Protein AF-A0A533RKU9-F1 (afdb_monomer_lite)

Foldseek 3Di:
DVVQCVQQVVQLDAPRPGDRHPDPDDDDDDDDDDPVDDDDDDDDDHPPDDDDDDDDD

Secondary structure (DSSP, 8-state):
-HHHHHHHHT---GGGS-SS-S-S----------TT----------TT---------

pLDDT: mean 94.31, std 4.5, range [69.38, 97.75]

Radius of gyration: 15.72 Å; chains: 1; bounding box: 21×37×43 Å

Sequence (57 aa):
AELLAAVNALGIGPAGMGGRTTALAVHVETAPCHIAALPVAVALGCCAMRSAVVDVA

Structure (mmCIF, N/CA/C/O backbone):
data_AF-A0A533RKU9-F1
#
_entry.id   AF-A0A533RKU9-F1
#
loop_
_atom_site.group_PDB
_atom_site.id
_atom_site.type_symbol
_atom_site.label_atom_id
_atom_site.label_alt_id
_atom_site.label_comp_id
_atom_site.label_asym_id
_atom_site.label_entity_id
_atom_site.label_seq_id
_atom_site.pdbx_PDB_ins_code
_atom_site.Cartn_x
_atom_site.Cartn_y
_atom_site.Cartn_z
_atom_site.occupancy
_atom_site.B_iso_or_equiv
_atom_site.auth_seq_id
_atom_site.auth_comp_id
_atom_site.auth_asym_id
_atom_site.auth_atom_id
_atom_site.pdbx_PDB_model_num
ATOM 1 N N . ALA A 1 1 ? -11.276 -5.160 0.779 1.00 69.38 1 ALA A N 1
ATOM 2 C CA . ALA A 1 1 ? -12.092 -3.923 0.777 1.00 69.38 1 ALA A CA 1
ATOM 3 C C . ALA A 1 1 ? -11.857 -3.069 2.026 1.00 69.38 1 ALA A C 1
ATOM 5 O O . ALA A 1 1 ? -11.667 -1.871 1.877 1.00 69.38 1 ALA A O 1
ATOM 6 N N . GLU A 1 2 ? -11.805 -3.662 3.225 1.00 93.31 2 GLU A N 1
ATOM 7 C CA . GLU A 1 2 ? -11.595 -2.940 4.495 1.00 93.31 2 GLU A CA 1
ATOM 8 C C . GLU A 1 2 ? -10.355 -2.027 4.497 1.00 93.31 2 GLU A C 1
ATOM 10 O O . GLU A 1 2 ? -10.480 -0.831 4.739 1.00 93.31 2 GLU A O 1
ATOM 15 N N . LEU A 1 3 ? -9.181 -2.547 4.116 1.00 95.44 3 LEU A N 1
ATOM 16 C CA . LEU A 1 3 ? -7.948 -1.747 4.071 1.00 95.44 3 LEU A CA 1
ATOM 17 C C . LEU A 1 3 ? -8.005 -0.591 3.067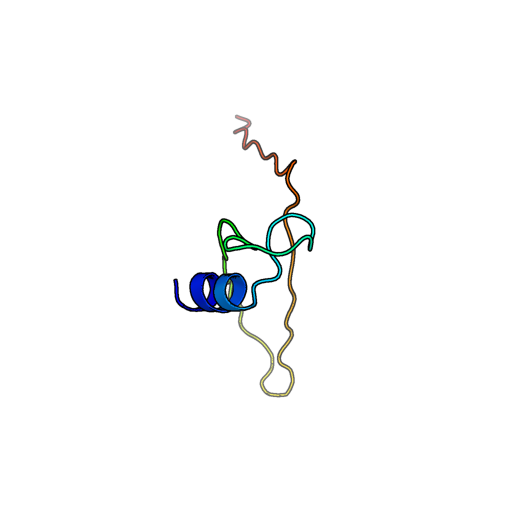 1.00 95.44 3 LEU A C 1
ATOM 19 O O . LEU A 1 3 ? -7.522 0.494 3.361 1.00 95.44 3 LEU A O 1
ATOM 23 N N . LEU A 1 4 ? -8.623 -0.786 1.897 1.00 96.81 4 LEU A N 1
ATOM 24 C CA . LEU A 1 4 ? -8.788 0.287 0.911 1.00 96.81 4 LEU A CA 1
ATOM 25 C C . LEU A 1 4 ? -9.656 1.424 1.473 1.00 96.81 4 LEU A C 1
ATOM 27 O O . LEU A 1 4 ? -9.322 2.596 1.305 1.00 96.81 4 LEU A O 1
ATOM 31 N N . ALA A 1 5 ? -10.750 1.080 2.160 1.00 97.25 5 ALA A N 1
ATOM 32 C CA . ALA A 1 5 ? -11.607 2.060 2.816 1.00 97.25 5 ALA A CA 1
ATOM 33 C C . ALA A 1 5 ? -10.861 2.786 3.946 1.00 97.25 5 ALA A C 1
ATOM 35 O O . ALA A 1 5 ? -10.915 4.012 4.010 1.00 97.25 5 ALA A O 1
ATOM 36 N N . ALA A 1 6 ? -10.111 2.052 4.774 1.00 97.31 6 ALA A N 1
ATOM 37 C CA . ALA A 1 6 ? -9.308 2.622 5.852 1.00 97.31 6 ALA A CA 1
ATOM 38 C C . ALA A 1 6 ? -8.239 3.595 5.327 1.00 97.31 6 ALA A C 1
ATOM 40 O O . ALA A 1 6 ? -8.129 4.713 5.822 1.00 97.31 6 ALA A O 1
ATOM 41 N N . VAL A 1 7 ? -7.502 3.217 4.277 1.00 95.94 7 VAL A N 1
ATOM 42 C CA . VAL A 1 7 ? -6.485 4.075 3.645 1.00 95.94 7 VAL A CA 1
ATOM 43 C C . VAL A 1 7 ? -7.104 5.348 3.062 1.00 95.94 7 VAL A C 1
ATOM 45 O O . VAL A 1 7 ? -6.552 6.438 3.217 1.00 95.94 7 VAL A O 1
ATOM 48 N N . ASN A 1 8 ? -8.262 5.241 2.410 1.00 97.00 8 ASN A N 1
ATOM 49 C CA . ASN A 1 8 ? -8.950 6.406 1.850 1.00 97.00 8 ASN A CA 1
ATOM 50 C C . ASN A 1 8 ? -9.577 7.302 2.934 1.00 97.00 8 ASN A C 1
ATOM 52 O O . ASN A 1 8 ? -9.635 8.518 2.757 1.00 97.00 8 ASN A O 1
ATOM 56 N N . ALA A 1 9 ? -9.965 6.740 4.082 1.00 97.50 9 ALA A N 1
ATOM 57 C CA . ALA A 1 9 ? -10.475 7.498 5.224 1.00 97.50 9 ALA A CA 1
ATOM 58 C C . ALA A 1 9 ? -9.413 8.383 5.905 1.00 97.50 9 ALA A C 1
ATOM 60 O O . ALA A 1 9 ? -9.778 9.327 6.599 1.00 97.50 9 ALA A O 1
ATOM 61 N N . LEU A 1 10 ? -8.115 8.140 5.673 1.00 96.56 10 LEU A N 1
ATOM 62 C CA . LEU A 1 10 ? -7.031 8.991 6.186 1.00 96.56 10 LEU A CA 1
ATOM 63 C C . LEU A 1 10 ? -7.054 10.418 5.610 1.00 96.56 10 LEU A C 1
ATOM 65 O O . LEU A 1 10 ? -6.395 11.300 6.151 1.00 96.56 10 LEU A O 1
ATOM 69 N N . GLY A 1 11 ? -7.763 10.655 4.500 1.00 96.06 11 GLY A N 1
ATOM 70 C CA . GLY A 1 11 ? -7.920 11.993 3.917 1.00 96.06 11 GLY A CA 1
ATOM 71 C C . GLY A 1 11 ? -6.668 12.564 3.239 1.00 96.06 11 GLY A C 1
ATOM 72 O O . GLY A 1 11 ? -6.671 13.729 2.853 1.00 96.06 11 GLY A O 1
ATOM 73 N N . ILE A 1 12 ? -5.612 11.755 3.078 1.00 96.44 12 ILE A N 1
ATOM 74 C CA . ILE A 1 12 ? -4.328 12.145 2.467 1.00 96.44 12 ILE A CA 1
ATOM 75 C C . ILE A 1 12 ? -4.515 12.563 1.004 1.00 96.44 12 ILE A C 1
ATOM 77 O O . ILE A 1 12 ? -3.930 13.550 0.565 1.00 96.44 12 ILE A O 1
ATOM 81 N N . GLY A 1 13 ? -5.338 11.824 0.255 1.00 94.94 13 GLY A N 1
ATOM 82 C CA . GLY A 1 13 ? -5.681 12.127 -1.130 1.00 94.94 13 GLY A CA 1
ATOM 83 C C . GLY A 1 13 ? -4.520 12.016 -2.132 1.00 94.94 13 GLY A C 1
ATOM 84 O O . GLY A 1 13 ? -3.413 11.585 -1.791 1.00 94.94 13 GLY A O 1
ATOM 85 N N . PRO A 1 14 ? -4.765 12.372 -3.404 1.00 94.56 14 PRO A N 1
ATOM 86 C CA . PRO A 1 14 ? -3.787 12.219 -4.476 1.00 94.56 14 PRO A CA 1
ATOM 87 C C . PRO A 1 14 ? -2.538 13.069 -4.228 1.00 94.56 14 PRO A C 1
ATOM 89 O O . PRO A 1 14 ? -2.639 14.258 -3.932 1.00 94.56 14 PRO A O 1
ATOM 92 N N . ALA A 1 15 ? -1.357 12.458 -4.363 1.00 91.50 15 ALA A N 1
ATOM 93 C CA . ALA A 1 15 ? -0.061 13.107 -4.131 1.00 91.50 15 ALA A CA 1
ATOM 94 C C . ALA A 1 15 ? 0.090 13.790 -2.749 1.00 91.50 15 ALA A C 1
ATOM 96 O O . ALA A 1 15 ? 0.961 14.639 -2.581 1.00 91.50 15 ALA A O 1
ATOM 97 N N . GLY A 1 16 ? -0.739 13.430 -1.760 1.00 91.81 16 GLY A N 1
ATOM 98 C CA . GLY A 1 16 ? -0.705 14.028 -0.423 1.00 91.81 16 GLY A CA 1
ATOM 99 C C . GLY A 1 16 ? -1.328 15.422 -0.319 1.00 91.81 16 GLY A C 1
ATOM 100 O O . GLY A 1 16 ? -1.113 16.103 0.679 1.00 91.81 16 GLY A O 1
ATOM 101 N N . MET A 1 17 ? -2.090 15.866 -1.322 1.00 95.38 17 MET A N 1
ATOM 102 C CA . MET A 1 17 ? -2.697 17.208 -1.349 1.00 95.38 17 MET A CA 1
ATOM 103 C C . MET A 1 17 ? -4.074 17.285 -0.669 1.00 95.38 17 MET A C 1
ATOM 105 O O . MET A 1 17 ? -4.794 18.271 -0.819 1.00 95.38 17 MET A O 1
ATOM 109 N N . GLY A 1 18 ? -4.457 16.247 0.069 1.00 93.00 18 GLY A N 1
ATOM 110 C CA . GLY A 1 18 ? -5.787 16.098 0.639 1.00 93.00 18 GLY A CA 1
ATOM 111 C C . GLY A 1 18 ? -6.798 15.520 -0.353 1.00 93.00 18 GLY A C 1
ATOM 112 O O . GLY A 1 18 ? -6.606 15.523 -1.571 1.00 93.00 18 GLY A O 1
ATOM 113 N N . GLY A 1 19 ? -7.902 14.989 0.170 1.00 94.44 19 GLY A N 1
ATOM 114 C CA . GLY A 1 19 ? -9.038 14.532 -0.632 1.00 94.44 19 GLY A CA 1
ATOM 115 C C . GLY A 1 19 ? -9.559 13.156 -0.230 1.00 94.44 19 GLY A C 1
ATOM 116 O O . GLY A 1 19 ? -9.232 12.626 0.825 1.00 94.44 19 GLY A O 1
ATOM 117 N N . ARG A 1 20 ? -10.417 12.583 -1.080 1.00 94.88 20 ARG A N 1
ATOM 118 C CA . ARG A 1 20 ? -11.166 11.351 -0.768 1.00 94.88 20 ARG A CA 1
ATOM 119 C C . ARG A 1 20 ? -10.468 10.057 -1.182 1.00 94.88 20 ARG A C 1
ATOM 121 O O . ARG A 1 20 ? -10.802 9.004 -0.652 1.00 94.88 20 ARG A O 1
ATOM 128 N N . THR A 1 21 ? -9.555 10.123 -2.149 1.00 94.62 21 THR A N 1
ATOM 129 C CA . THR A 1 21 ? -8.990 8.932 -2.794 1.00 94.62 21 THR A CA 1
ATOM 130 C C . THR A 1 21 ? -7.471 8.978 -2.729 1.00 94.62 21 THR A C 1
ATOM 132 O O . THR A 1 21 ? -6.827 9.632 -3.545 1.00 94.62 21 THR A O 1
ATOM 135 N N . THR A 1 22 ? -6.913 8.291 -1.738 1.00 95.69 22 THR A N 1
ATOM 136 C CA . THR A 1 22 ? -5.470 8.087 -1.554 1.00 95.69 22 THR A CA 1
ATOM 137 C C . THR A 1 22 ? -4.985 6.882 -2.366 1.00 95.69 22 THR A C 1
ATOM 139 O O . THR A 1 22 ? -3.942 6.945 -3.008 1.00 95.69 22 THR A O 1
ATOM 142 N N . ALA A 1 23 ? -5.750 5.787 -2.366 1.00 95.81 23 ALA A N 1
ATOM 143 C CA . ALA A 1 23 ? -5.429 4.545 -3.060 1.00 95.81 23 ALA A CA 1
ATOM 144 C C . ALA A 1 23 ? -6.585 4.105 -3.967 1.00 95.81 23 ALA A C 1
ATOM 146 O O . ALA A 1 23 ? -7.760 4.262 -3.623 1.00 95.81 23 ALA A O 1
ATOM 147 N N . LEU A 1 24 ? -6.237 3.530 -5.121 1.00 95.12 24 LEU A N 1
ATOM 148 C CA . LEU A 1 24 ? -7.196 2.958 -6.073 1.00 95.12 24 LEU A CA 1
ATOM 149 C C . LEU A 1 24 ? -7.517 1.494 -5.750 1.00 95.12 24 LEU A C 1
ATOM 151 O O . LEU A 1 24 ? -8.656 1.062 -5.893 1.00 95.12 24 LEU A O 1
ATOM 155 N N . ALA A 1 25 ? -6.517 0.745 -5.287 1.00 94.69 25 ALA A N 1
ATOM 156 C CA . ALA A 1 25 ? -6.641 -0.646 -4.881 1.00 94.69 25 ALA A CA 1
ATOM 157 C C . ALA A 1 25 ? -5.615 -0.965 -3.785 1.00 94.69 25 ALA A C 1
ATOM 159 O O . ALA A 1 25 ? -4.587 -0.297 -3.670 1.00 94.69 25 ALA A O 1
ATOM 160 N N . VAL A 1 26 ? -5.906 -1.993 -2.988 1.00 96.00 26 VAL A N 1
ATOM 161 C CA . VAL A 1 26 ? -4.977 -2.571 -2.011 1.00 96.00 26 VAL A CA 1
ATOM 162 C C . VAL A 1 26 ? -5.031 -4.083 -2.177 1.00 96.00 26 VAL A C 1
ATOM 164 O O . VAL A 1 26 ? -6.109 -4.672 -2.071 1.00 96.00 26 VAL A O 1
ATOM 167 N N . HIS A 1 27 ? -3.872 -4.685 -2.424 1.00 94.75 27 HIS A N 1
ATOM 168 C CA . HIS A 1 27 ? -3.688 -6.129 -2.527 1.00 94.75 27 HIS A CA 1
ATOM 169 C C . HIS A 1 27 ? -2.842 -6.593 -1.344 1.00 94.75 27 HIS A C 1
ATOM 171 O O . HIS A 1 27 ? -1.868 -5.930 -0.987 1.00 94.75 27 HIS A O 1
ATOM 177 N N . VAL A 1 28 ? -3.244 -7.696 -0.717 1.00 95.25 28 VAL A N 1
ATOM 178 C CA . VAL A 1 28 ? -2.545 -8.274 0.432 1.00 95.25 28 VAL A CA 1
ATOM 179 C C . VAL A 1 28 ? -2.205 -9.707 0.084 1.00 95.25 28 VAL A C 1
ATOM 181 O O . VAL A 1 28 ? -3.101 -10.531 -0.071 1.00 95.25 28 VAL A O 1
ATOM 184 N N . GLU A 1 29 ? -0.911 -9.975 -0.009 1.00 95.06 29 GLU A N 1
ATOM 185 C CA . GLU A 1 29 ? -0.376 -11.317 -0.186 1.00 95.06 29 GLU A CA 1
ATOM 186 C C . GLU A 1 29 ? 0.150 -11.814 1.157 1.00 95.06 29 GLU A C 1
ATOM 188 O O . GLU A 1 29 ? 0.830 -11.086 1.885 1.00 95.06 29 GLU A O 1
ATOM 193 N N . THR A 1 30 ? -0.172 -13.057 1.494 1.00 95.75 30 THR A N 1
ATOM 194 C CA . THR A 1 30 ? 0.256 -13.686 2.745 1.00 95.75 30 THR A CA 1
ATOM 195 C C . THR A 1 30 ? 1.120 -14.894 2.445 1.00 95.75 30 THR A C 1
ATOM 197 O O . THR A 1 30 ? 0.778 -15.699 1.581 1.00 95.75 30 THR A O 1
ATOM 200 N N . ALA A 1 31 ? 2.198 -15.060 3.204 1.00 96.56 31 ALA A N 1
ATOM 201 C CA . ALA A 1 31 ? 3.068 -16.224 3.123 1.00 96.56 31 ALA A CA 1
ATOM 202 C C . ALA A 1 31 ? 3.362 -16.770 4.531 1.00 96.56 31 ALA A C 1
ATOM 204 O O . ALA A 1 31 ? 3.328 -16.001 5.498 1.00 96.56 31 ALA A O 1
ATOM 205 N N . PRO A 1 32 ? 3.657 -18.076 4.671 1.00 96.50 32 PRO A N 1
ATOM 206 C CA . PRO A 1 32 ? 4.102 -18.644 5.938 1.00 96.50 32 PRO A CA 1
ATOM 207 C C . PRO A 1 32 ? 5.366 -17.948 6.453 1.00 96.50 32 PRO A C 1
ATOM 209 O O . PRO A 1 32 ? 6.265 -17.613 5.682 1.00 96.50 32 PRO A O 1
ATOM 212 N N . CYS A 1 33 ? 5.466 -17.786 7.769 1.00 97.00 33 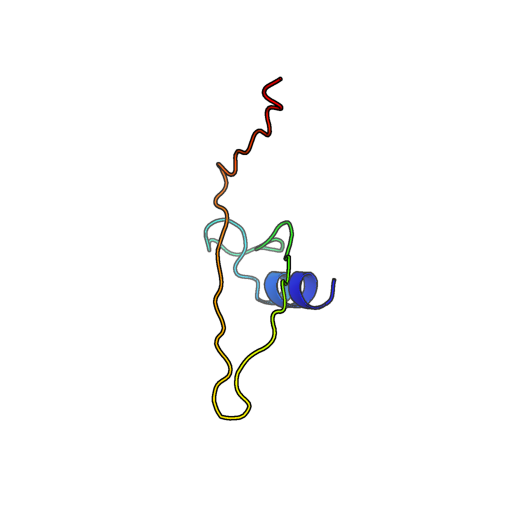CYS A N 1
ATOM 213 C CA . CYS A 1 33 ? 6.651 -17.254 8.431 1.00 97.00 33 CYS A CA 1
ATOM 214 C C . CYS A 1 33 ? 6.951 -18.031 9.720 1.00 97.00 33 CYS A C 1
ATOM 216 O O . CYS A 1 33 ? 6.115 -18.778 10.231 1.00 97.00 33 CYS A O 1
ATOM 218 N N . HIS A 1 34 ? 8.174 -17.890 10.233 1.00 97.62 34 HIS A N 1
ATOM 219 C CA . HIS A 1 34 ? 8.574 -18.528 11.485 1.00 97.62 34 HIS A CA 1
ATOM 220 C C . HIS A 1 34 ? 7.774 -17.941 12.659 1.00 97.62 34 HIS A C 1
ATOM 222 O O . HIS A 1 34 ? 7.592 -16.734 12.716 1.00 97.62 34 HIS A O 1
ATOM 228 N N . ILE A 1 35 ? 7.355 -18.741 13.645 1.00 97.12 35 ILE A N 1
ATOM 229 C CA . ILE A 1 35 ? 6.508 -18.250 14.758 1.00 97.12 35 ILE A CA 1
ATOM 230 C C . ILE A 1 35 ? 7.123 -17.066 15.527 1.00 97.12 35 ILE A C 1
ATOM 232 O O . ILE A 1 35 ? 6.411 -16.204 16.029 1.00 97.12 35 ILE A O 1
ATOM 236 N N . ALA A 1 36 ? 8.455 -17.008 15.590 1.00 97.75 36 ALA A N 1
ATOM 237 C CA . ALA A 1 36 ? 9.191 -15.927 16.246 1.00 97.75 36 ALA A CA 1
ATOM 238 C C . ALA A 1 36 ? 9.376 -14.659 15.381 1.00 97.75 36 ALA A C 1
ATOM 240 O O . ALA A 1 36 ? 9.987 -13.703 15.852 1.00 97.75 36 ALA A O 1
ATOM 241 N N . ALA A 1 37 ? 8.914 -14.641 14.126 1.00 94.81 37 ALA A N 1
ATOM 242 C CA . ALA A 1 37 ? 9.109 -13.520 13.209 1.00 94.81 37 ALA A CA 1
ATOM 243 C C . ALA A 1 37 ? 7.908 -13.319 12.275 1.00 94.81 37 ALA A C 1
ATOM 245 O O . ALA A 1 37 ? 7.487 -14.241 11.584 1.00 94.81 37 ALA A O 1
ATOM 246 N N . LEU A 1 38 ? 7.418 -12.082 12.177 1.00 95.25 38 LEU A N 1
ATOM 247 C CA . LEU A 1 38 ? 6.359 -11.701 11.242 1.00 95.25 38 LEU A CA 1
ATOM 248 C C . LEU A 1 38 ? 6.884 -10.636 10.264 1.00 95.25 38 LEU A C 1
ATOM 250 O O . LEU A 1 38 ? 6.809 -9.444 10.568 1.00 95.25 38 LEU A O 1
ATOM 254 N N . PRO A 1 39 ? 7.465 -11.035 9.118 1.00 95.38 39 PRO A N 1
ATOM 255 C CA . PRO A 1 39 ? 7.927 -10.084 8.120 1.00 95.38 39 PRO A CA 1
ATOM 256 C C . PRO A 1 39 ? 6.726 -9.424 7.437 1.00 95.38 39 PRO A C 1
ATOM 258 O O . PRO A 1 39 ? 5.806 -10.099 6.980 1.00 95.38 39 PRO A O 1
ATOM 261 N N . VAL A 1 40 ? 6.753 -8.096 7.350 1.00 96.62 40 VAL A N 1
ATOM 262 C CA . VAL A 1 40 ? 5.720 -7.300 6.683 1.00 96.62 40 VAL A CA 1
ATOM 263 C C . VAL A 1 40 ? 6.401 -6.308 5.752 1.00 96.62 40 VAL A C 1
ATOM 265 O O . VAL A 1 40 ? 7.358 -5.639 6.139 1.00 96.62 40 VAL A O 1
ATOM 268 N N . ALA A 1 41 ? 5.899 -6.212 4.525 1.00 96.50 41 ALA A N 1
ATOM 269 C CA .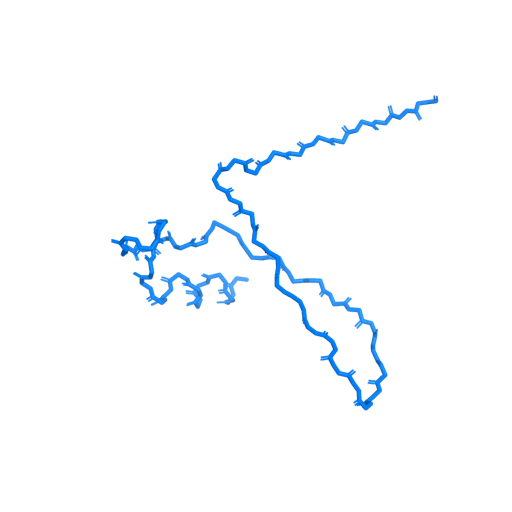 ALA A 1 41 ? 6.358 -5.254 3.532 1.00 96.50 41 ALA A CA 1
ATOM 270 C C . ALA A 1 41 ? 5.159 -4.545 2.902 1.00 96.50 41 ALA A C 1
ATOM 272 O O . ALA A 1 41 ? 4.098 -5.139 2.715 1.00 96.50 41 ALA A O 1
ATOM 273 N N . VAL A 1 42 ? 5.347 -3.273 2.556 1.00 95.50 42 VAL A N 1
ATOM 274 C CA . VAL A 1 42 ? 4.361 -2.474 1.825 1.00 95.50 42 VAL A CA 1
ATOM 275 C C . VAL A 1 42 ? 5.029 -1.954 0.562 1.00 95.50 42 VAL A C 1
ATOM 277 O O . VAL A 1 42 ? 6.058 -1.285 0.631 1.00 95.50 42 VAL A O 1
ATOM 280 N N . ALA A 1 43 ? 4.436 -2.260 -0.589 1.00 94.12 43 ALA A N 1
ATOM 281 C CA . ALA A 1 43 ? 4.853 -1.746 -1.886 1.00 94.12 43 ALA A CA 1
ATOM 282 C C . ALA A 1 43 ? 3.763 -0.826 -2.447 1.00 94.12 43 ALA A C 1
ATOM 284 O O . ALA A 1 43 ? 2.575 -1.133 -2.362 1.00 94.12 43 ALA A O 1
ATOM 285 N N . LEU A 1 44 ? 4.171 0.309 -3.016 1.00 91.50 44 LEU A N 1
ATOM 286 C CA . LEU A 1 44 ? 3.267 1.333 -3.536 1.00 91.50 44 LEU A CA 1
ATOM 287 C C . LEU A 1 44 ? 3.466 1.479 -5.048 1.00 91.50 44 LEU A C 1
ATOM 289 O O . LEU A 1 44 ? 4.588 1.671 -5.515 1.00 91.50 44 LEU A O 1
ATOM 293 N N . GLY A 1 45 ? 2.371 1.419 -5.806 1.00 92.06 45 GLY A N 1
ATOM 294 C CA . GLY A 1 45 ? 2.345 1.799 -7.218 1.00 92.06 45 GLY A CA 1
ATOM 295 C C . GLY A 1 45 ? 2.094 3.299 -7.365 1.00 92.06 45 GLY A C 1
ATOM 296 O O . GLY A 1 45 ? 1.216 3.851 -6.705 1.00 92.06 45 GLY A O 1
ATOM 297 N N . CYS A 1 46 ? 2.861 3.973 -8.222 1.00 91.75 46 CYS A N 1
ATOM 298 C CA . CYS A 1 46 ? 2.637 5.386 -8.522 1.00 91.75 46 CYS A CA 1
ATOM 299 C C . CYS A 1 46 ? 1.548 5.575 -9.594 1.00 91.75 46 CYS A C 1
ATOM 301 O O . CYS A 1 46 ? 0.993 4.617 -10.132 1.00 91.75 46 CYS A O 1
ATOM 303 N N . CYS A 1 47 ? 1.280 6.828 -9.970 1.00 92.12 47 CYS A N 1
ATOM 304 C CA . CYS A 1 47 ? 0.344 7.164 -11.050 1.00 92.12 47 CYS A CA 1
ATOM 305 C C . CYS A 1 47 ? 0.745 6.601 -12.426 1.00 92.12 47 CYS A C 1
ATOM 307 O O . CYS A 1 47 ? -0.078 6.546 -13.334 1.00 92.12 47 CYS A O 1
ATOM 309 N N . ALA A 1 48 ? 1.995 6.165 -12.579 1.00 94.44 48 ALA A N 1
ATOM 310 C CA . ALA A 1 48 ? 2.534 5.577 -13.793 1.00 94.44 48 ALA A CA 1
ATOM 311 C C . ALA A 1 48 ? 2.723 4.052 -13.666 1.00 94.44 48 ALA A C 1
ATOM 313 O O . ALA A 1 48 ? 3.672 3.498 -14.225 1.00 94.44 48 ALA A O 1
ATOM 314 N N . MET A 1 49 ? 1.844 3.374 -12.920 1.00 92.75 49 MET A N 1
ATOM 315 C CA . MET A 1 49 ? 1.856 1.919 -12.770 1.00 92.75 49 MET A CA 1
ATOM 316 C C . MET A 1 49 ? 1.505 1.243 -14.101 1.00 92.75 49 MET A C 1
ATOM 318 O O . MET A 1 49 ? 0.373 1.307 -14.573 1.00 92.75 49 MET A O 1
ATOM 322 N N . ARG A 1 50 ? 2.502 0.607 -14.721 1.00 95.19 50 ARG A N 1
ATOM 323 C CA . ARG A 1 50 ? 2.379 -0.090 -16.006 1.00 95.19 50 ARG A CA 1
ATOM 324 C C . ARG A 1 50 ? 2.925 -1.501 -15.850 1.00 95.19 50 ARG A C 1
ATOM 326 O O . ARG A 1 50 ? 4.006 -1.673 -15.295 1.00 95.19 50 ARG A O 1
ATOM 333 N N . SER A 1 51 ? 2.203 -2.491 -16.357 1.00 93.06 51 SER A N 1
ATOM 334 C CA . SER A 1 51 ? 2.659 -3.880 -16.411 1.00 93.06 51 SER A CA 1
ATOM 335 C C . SER A 1 51 ? 2.151 -4.538 -17.691 1.00 93.06 51 SER A C 1
ATOM 337 O O . SER A 1 51 ? 1.109 -4.147 -18.217 1.00 93.06 51 SER A O 1
ATOM 339 N N . ALA A 1 52 ? 2.918 -5.494 -18.208 1.00 96.44 52 ALA A N 1
ATOM 340 C CA . ALA A 1 52 ? 2.552 -6.320 -19.348 1.00 96.44 52 ALA A CA 1
ATOM 341 C C . ALA A 1 52 ? 3.040 -7.746 -19.082 1.00 96.44 52 ALA A C 1
ATOM 343 O O . ALA A 1 52 ? 4.121 -7.931 -18.522 1.00 96.44 52 ALA A O 1
ATOM 344 N N . VAL A 1 53 ? 2.242 -8.732 -19.478 1.00 96.38 53 VAL A N 1
ATOM 345 C CA . VAL A 1 53 ? 2.602 -10.153 -19.438 1.00 96.38 53 VAL A CA 1
ATOM 346 C C . VAL A 1 53 ? 2.666 -10.633 -20.882 1.00 96.38 53 VAL A C 1
ATO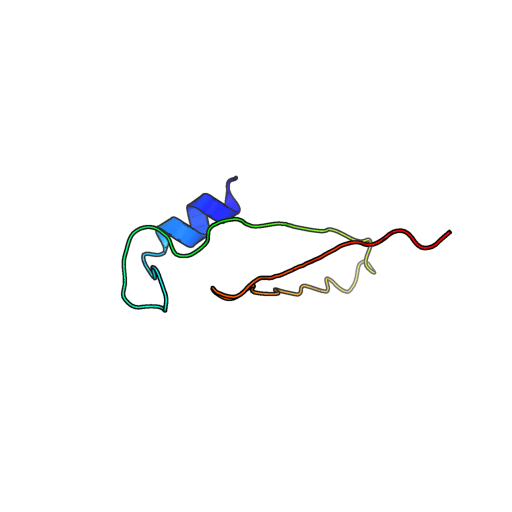M 348 O O . VAL A 1 53 ? 1.786 -10.299 -21.675 1.00 96.38 53 VAL A O 1
ATOM 351 N N . VAL A 1 54 ? 3.727 -11.357 -21.232 1.00 96.50 54 VAL A N 1
ATOM 352 C CA . VAL A 1 54 ? 3.935 -11.913 -22.572 1.00 96.50 54 VAL A CA 1
ATOM 353 C C . VAL A 1 54 ? 4.312 -13.376 -22.417 1.00 96.50 54 VAL A C 1
ATOM 355 O O . VAL A 1 54 ? 5.290 -13.687 -21.739 1.00 96.50 54 VAL A O 1
ATOM 358 N N . ASP A 1 55 ? 3.550 -14.253 -23.060 1.00 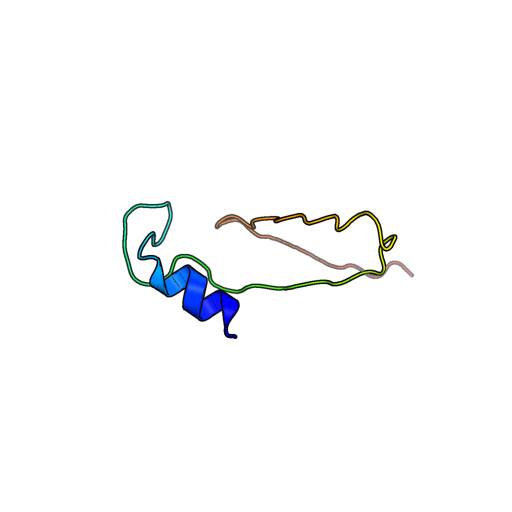94.75 55 ASP A N 1
ATOM 359 C CA . ASP A 1 55 ? 3.864 -15.673 -23.138 1.00 94.75 55 ASP A CA 1
ATOM 360 C C . ASP A 1 55 ? 4.877 -15.910 -24.260 1.00 94.75 55 ASP A C 1
ATOM 362 O O . ASP A 1 55 ? 4.675 -15.488 -25.402 1.00 94.75 55 ASP A O 1
ATOM 3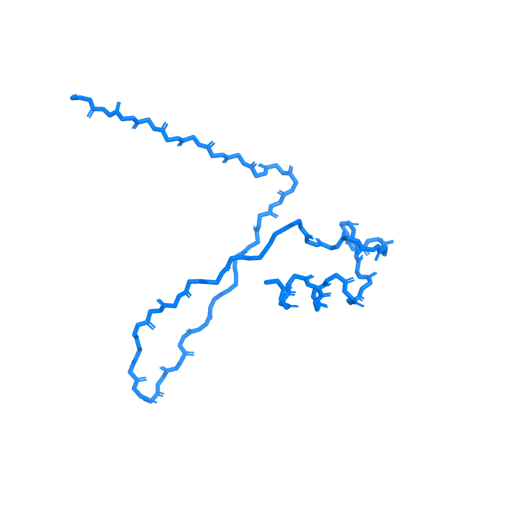66 N N . VAL A 1 56 ? 5.985 -16.570 -23.927 1.00 89.31 56 VAL A N 1
ATOM 367 C CA . VAL A 1 56 ? 7.008 -16.967 -24.897 1.00 89.31 56 VAL A CA 1
ATOM 368 C C . VAL A 1 56 ? 6.867 -18.468 -25.121 1.00 89.31 56 VAL A C 1
ATOM 370 O O . VAL A 1 56 ? 7.005 -19.242 -24.175 1.00 89.31 56 VAL A O 1
ATOM 373 N N . ALA A 1 57 ? 6.533 -18.839 -26.359 1.00 76.56 57 ALA A N 1
ATOM 374 C CA . ALA A 1 57 ? 6.453 -20.223 -26.821 1.00 76.56 57 ALA A CA 1
ATOM 375 C C . ALA A 1 57 ? 7.842 -20.851 -26.992 1.00 76.56 57 ALA A C 1
ATOM 377 O O . ALA A 1 57 ? 8.776 -20.115 -27.392 1.00 76.56 57 ALA A O 1
#